Prot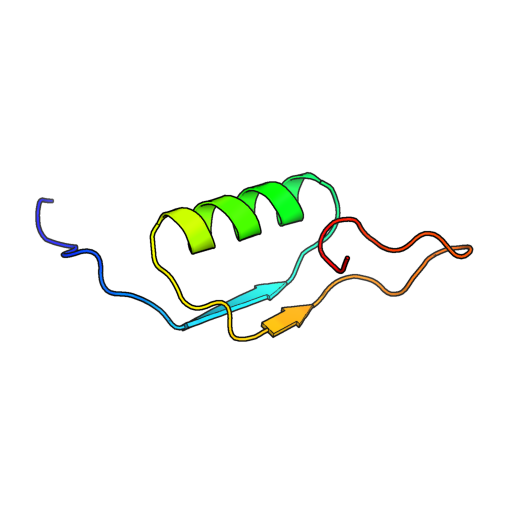ein AF-A0A5E4D9E8-F1 (afdb_monomer_lite)

Secondary structure (DSSP, 8-state):
---------EEEEE--HHHHHHHHHHHHHTT-EEEEEE-PPPBTTB--TTT-

pLDDT: mean 83.1, std 13.56, range [47.28, 96.06]

Structure (mmCIF, N/CA/C/O backbone):
data_AF-A0A5E4D9E8-F1
#
_entry.id   AF-A0A5E4D9E8-F1
#
loop_
_atom_site.group_PDB
_atom_site.id
_atom_site.type_symbol
_atom_site.label_atom_id
_atom_site.label_alt_id
_atom_site.label_comp_id
_atom_site.label_asym_id
_atom_site.label_entity_id
_atom_site.label_seq_id
_atom_site.pdbx_PDB_ins_code
_atom_site.Cartn_x
_atom_site.Cartn_y
_atom_site.Cartn_z
_atom_site.occupancy
_atom_site.B_iso_or_equiv
_atom_site.auth_seq_id
_atom_site.auth_comp_id
_atom_site.auth_asym_id
_atom_site.auth_atom_id
_atom_site.pdbx_PDB_model_num
ATOM 1 N N . VAL A 1 1 ? -18.270 20.103 7.996 1.00 52.00 1 VAL A N 1
ATOM 2 C CA . VAL A 1 1 ? -19.201 19.041 7.545 1.00 52.00 1 VAL A CA 1
ATOM 3 C C . VAL A 1 1 ? -18.970 17.794 8.390 1.00 52.00 1 VAL A C 1
ATOM 5 O O . VAL A 1 1 ? -17.871 17.269 8.326 1.00 52.00 1 VAL A O 1
ATOM 8 N N . PRO A 1 2 ? -19.927 17.354 9.222 1.00 47.28 2 PRO A N 1
ATOM 9 C CA . PRO A 1 2 ? -19.722 16.265 10.184 1.00 47.28 2 PRO A CA 1
ATOM 10 C C . PRO A 1 2 ? -20.062 14.861 9.635 1.00 47.28 2 PRO A C 1
ATOM 12 O O . PRO A 1 2 ? -20.277 13.946 10.418 1.00 47.28 2 PRO A O 1
ATOM 15 N N . TRP A 1 3 ? -20.180 14.680 8.312 1.00 57.84 3 TRP A N 1
ATOM 16 C CA . TRP A 1 3 ? -20.973 13.577 7.743 1.00 57.84 3 TRP A CA 1
ATOM 17 C C . TRP A 1 3 ? -20.221 12.448 7.035 1.00 57.84 3 TRP A C 1
ATOM 19 O O . TRP A 1 3 ? -20.879 11.526 6.568 1.00 57.84 3 TRP A O 1
ATOM 29 N N . ALA A 1 4 ? -18.893 12.423 6.982 1.00 54.44 4 ALA A N 1
ATOM 30 C CA . ALA A 1 4 ? -18.231 11.182 6.588 1.00 54.44 4 ALA A CA 1
ATOM 31 C C . ALA A 1 4 ? -18.041 10.324 7.845 1.00 54.44 4 ALA A C 1
ATOM 33 O O . ALA A 1 4 ? -16.981 10.341 8.466 1.00 54.44 4 ALA A O 1
ATOM 34 N N . THR A 1 5 ? -19.077 9.582 8.252 1.00 56.81 5 THR A N 1
ATOM 35 C CA . THR A 1 5 ? -18.846 8.301 8.937 1.00 56.81 5 THR A CA 1
ATOM 36 C C . THR A 1 5 ? -17.735 7.607 8.166 1.00 56.81 5 THR A C 1
ATOM 38 O O . THR A 1 5 ? -17.844 7.545 6.943 1.00 56.81 5 THR A O 1
ATOM 41 N N . SER A 1 6 ? -16.659 7.193 8.846 1.00 63.78 6 SER A N 1
ATOM 42 C CA . SER A 1 6 ? -15.502 6.537 8.226 1.00 63.78 6 SER A CA 1
ATOM 43 C C . SER A 1 6 ? -15.986 5.328 7.428 1.00 63.78 6 SER A C 1
ATOM 45 O O . SER A 1 6 ? -16.181 4.236 7.958 1.00 63.78 6 SER A O 1
ATOM 47 N N . ALA A 1 7 ? -16.327 5.564 6.168 1.00 72.50 7 ALA A N 1
ATOM 48 C CA . ALA A 1 7 ? -16.799 4.547 5.270 1.00 72.50 7 ALA A CA 1
ATOM 49 C C . ALA A 1 7 ? -15.528 3.909 4.742 1.00 72.50 7 ALA A C 1
ATOM 51 O O . ALA A 1 7 ? -14.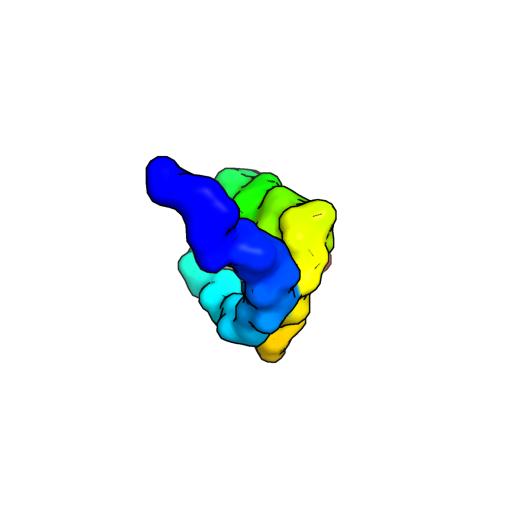768 4.528 3.996 1.00 72.50 7 ALA A O 1
ATOM 52 N N . THR A 1 8 ? -15.262 2.684 5.182 1.00 86.31 8 THR A N 1
ATOM 53 C CA . THR A 1 8 ? -14.220 1.853 4.589 1.00 86.31 8 THR A CA 1
ATOM 54 C C . THR A 1 8 ? -14.437 1.819 3.075 1.00 86.31 8 THR A C 1
ATOM 56 O O . THR A 1 8 ? -15.497 1.417 2.596 1.00 86.31 8 THR A O 1
ATOM 59 N N . MET A 1 9 ? -13.441 2.291 2.325 1.00 93.25 9 MET A N 1
ATOM 60 C CA . MET A 1 9 ? -13.459 2.345 0.866 1.00 93.25 9 MET A CA 1
ATOM 61 C C . MET A 1 9 ? -12.525 1.281 0.311 1.00 93.25 9 MET A C 1
ATOM 63 O O . MET A 1 9 ? -11.553 0.907 0.965 1.00 93.25 9 MET A O 1
ATOM 67 N N . LYS A 1 10 ? -12.807 0.840 -0.915 1.00 95.06 10 LYS A N 1
ATOM 68 C CA . LYS A 1 10 ? -11.900 0.016 -1.715 1.00 95.06 10 LYS A CA 1
ATOM 69 C C . LYS A 1 10 ? -11.049 0.930 -2.586 1.00 95.06 10 LYS A C 1
ATOM 71 O O . LYS A 1 10 ? -11.594 1.633 -3.433 1.00 95.06 10 LYS A O 1
ATOM 76 N N . ILE A 1 11 ? -9.739 0.939 -2.367 1.00 94.81 11 ILE A N 1
ATOM 77 C CA . ILE A 1 11 ? -8.814 1.898 -2.977 1.00 94.81 11 ILE A CA 1
ATOM 78 C C . ILE A 1 11 ? -7.749 1.155 -3.782 1.00 94.81 11 ILE A C 1
ATOM 80 O O . ILE A 1 11 ? -7.122 0.224 -3.283 1.00 94.81 11 ILE A O 1
ATOM 84 N N . ALA A 1 12 ? -7.528 1.580 -5.025 1.00 95.69 12 ALA A N 1
ATOM 85 C CA . ALA A 1 12 ? -6.346 1.207 -5.793 1.00 95.69 12 ALA A CA 1
ATOM 86 C C . ALA A 1 12 ? -5.322 2.346 -5.706 1.00 95.69 12 ALA A C 1
ATOM 88 O O . ALA A 1 12 ? -5.648 3.492 -6.016 1.00 95.69 12 ALA A O 1
ATOM 89 N N . VAL A 1 13 ? -4.098 2.041 -5.277 1.00 93.50 13 VAL A N 1
ATOM 90 C CA . VAL A 1 13 ? -3.008 3.019 -5.159 1.00 93.50 13 VAL A CA 1
ATOM 91 C C . VAL A 1 13 ? -2.114 2.895 -6.386 1.00 93.50 13 VAL A C 1
ATOM 93 O O . VAL A 1 13 ? -1.547 1.837 -6.634 1.00 93.50 13 VAL A O 1
ATOM 96 N N . ILE A 1 14 ? -1.990 3.968 -7.165 1.00 93.94 14 ILE A N 1
ATOM 97 C CA . ILE A 1 14 ? -1.099 4.032 -8.329 1.00 93.94 14 ILE A CA 1
ATOM 98 C C . ILE A 1 14 ? -0.096 5.146 -8.056 1.00 93.94 14 ILE A C 1
ATOM 100 O O . ILE A 1 14 ? -0.472 6.316 -7.994 1.00 93.94 14 ILE A O 1
ATOM 104 N N . GLY A 1 15 ? 1.163 4.792 -7.839 1.00 90.12 15 GLY A N 1
ATOM 105 C CA . GLY A 1 15 ? 2.171 5.741 -7.384 1.00 90.12 15 GLY A CA 1
ATOM 106 C C . GLY A 1 15 ? 3.576 5.166 -7.442 1.00 90.12 15 GLY A C 1
ATOM 107 O O . GLY A 1 15 ? 3.799 4.122 -8.037 1.00 90.12 15 GLY A O 1
ATOM 108 N N . GLN A 1 16 ? 4.521 5.872 -6.836 1.00 89.38 16 GLN A N 1
ATOM 109 C CA . GLN A 1 16 ? 5.912 5.444 -6.695 1.00 89.38 16 GLN A CA 1
ATOM 110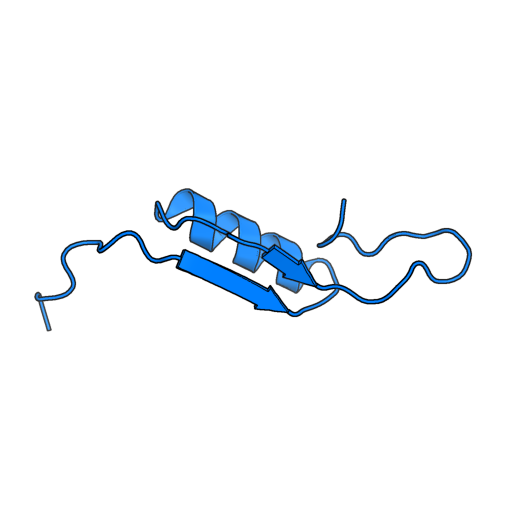 C C . GLN A 1 16 ? 6.528 6.136 -5.471 1.00 89.38 16 GLN A C 1
ATOM 112 O O . GLN A 1 16 ? 5.934 7.083 -4.935 1.00 89.38 16 GLN A O 1
ATOM 117 N N . SER A 1 17 ? 7.748 5.754 -5.102 1.00 88.81 17 SER A N 1
ATOM 118 C CA . SER A 1 17 ? 8.597 6.341 -4.061 1.00 88.81 17 SER A CA 1
ATOM 119 C C . SER A 1 17 ? 8.091 6.184 -2.619 1.00 88.81 17 SER A C 1
ATOM 121 O O . SER A 1 17 ? 7.002 5.674 -2.352 1.00 88.81 17 SER A O 1
ATOM 123 N N . LEU A 1 18 ? 8.883 6.700 -1.670 1.00 89.12 18 LEU A N 1
ATOM 124 C CA . LEU A 1 18 ? 8.557 6.738 -0.240 1.00 89.12 18 LEU A CA 1
ATOM 125 C C . LEU A 1 18 ? 7.237 7.472 0.050 1.00 89.12 18 LEU A C 1
ATOM 127 O O . LEU A 1 18 ? 6.468 7.053 0.909 1.00 89.12 18 LEU A O 1
ATOM 131 N N . PHE A 1 19 ? 6.932 8.527 -0.711 1.00 91.00 19 PHE A N 1
ATOM 132 C CA . PHE A 1 19 ? 5.683 9.270 -0.546 1.00 91.00 19 PHE A CA 1
ATOM 133 C C . PHE A 1 19 ? 4.454 8.383 -0.792 1.00 91.00 19 PHE A C 1
ATOM 135 O O . PHE A 1 19 ? 3.492 8.417 -0.027 1.00 91.00 19 PHE A O 1
ATOM 142 N N . GLY A 1 20 ? 4.493 7.540 -1.830 1.00 91.62 20 GLY A N 1
ATOM 143 C CA . GLY A 1 20 ? 3.419 6.587 -2.105 1.00 91.62 20 GLY A CA 1
ATOM 144 C C . GLY A 1 20 ? 3.233 5.584 -0.964 1.00 91.62 20 GLY A C 1
ATOM 145 O O . GLY A 1 20 ? 2.100 5.291 -0.581 1.00 91.62 20 GLY A O 1
ATOM 146 N N . GLN A 1 21 ? 4.338 5.114 -0.380 1.00 91.12 21 GLN A N 1
ATOM 147 C CA . GLN A 1 21 ? 4.334 4.185 0.753 1.00 91.12 21 GLN A CA 1
ATOM 148 C C . GLN A 1 21 ? 3.697 4.801 2.009 1.00 91.12 21 GLN A C 1
ATOM 150 O O . GLN A 1 21 ? 2.912 4.142 2.700 1.00 91.12 21 GLN A O 1
ATOM 155 N N . GLU A 1 22 ? 3.982 6.073 2.292 1.00 94.25 22 GLU A N 1
ATOM 156 C CA . GLU A 1 22 ? 3.363 6.806 3.400 1.00 94.25 22 GLU A CA 1
ATOM 157 C C . GLU A 1 22 ? 1.853 6.958 3.194 1.00 94.25 22 GLU A C 1
ATOM 159 O O . GLU A 1 22 ? 1.076 6.642 4.098 1.00 94.25 22 GLU A O 1
ATOM 164 N N . VAL A 1 23 ? 1.423 7.352 1.990 1.00 93.38 23 VAL A N 1
ATOM 165 C CA . VAL A 1 23 ? -0.002 7.469 1.640 1.00 93.38 23 VAL A CA 1
ATOM 166 C C . VAL A 1 23 ? -0.714 6.122 1.787 1.00 93.38 23 VAL A C 1
ATOM 168 O O . VAL A 1 23 ? -1.743 6.044 2.455 1.00 93.38 23 VAL A O 1
ATOM 171 N N . TYR A 1 24 ? -0.148 5.044 1.238 1.00 93.81 24 TYR A N 1
ATOM 172 C CA . TYR A 1 24 ? -0.673 3.685 1.399 1.00 93.81 24 TYR A CA 1
ATOM 173 C C . TYR A 1 24 ? -0.826 3.296 2.879 1.00 93.81 24 TYR A C 1
ATOM 175 O O . TYR A 1 24 ? -1.869 2.784 3.298 1.00 93.81 24 TYR A O 1
ATOM 183 N N . SER A 1 25 ? 0.194 3.591 3.688 1.00 93.25 25 SER A N 1
ATOM 184 C CA . SER A 1 25 ? 0.200 3.300 5.122 1.00 93.25 25 SER A CA 1
ATOM 185 C C . SER A 1 25 ? -0.874 4.085 5.875 1.00 93.25 25 SER A C 1
ATOM 187 O O . SER A 1 25 ? -1.525 3.534 6.763 1.00 93.25 25 SER A O 1
ATOM 189 N N . HIS A 1 26 ? -1.080 5.357 5.529 1.00 95.06 26 HIS A N 1
ATOM 190 C CA . HIS A 1 26 ? -2.119 6.195 6.124 1.00 95.06 26 HIS A CA 1
ATOM 191 C C . HIS A 1 26 ? -3.525 5.714 5.763 1.00 95.06 26 HIS A C 1
ATOM 193 O O . HIS A 1 26 ? -4.332 5.507 6.665 1.00 95.06 26 HIS A O 1
ATOM 199 N N . LEU A 1 27 ? -3.783 5.411 4.489 1.00 93.06 27 LEU A N 1
ATOM 200 C CA . LEU A 1 27 ? -5.082 4.904 4.037 1.00 93.06 27 LEU A CA 1
ATOM 201 C C . LEU A 1 27 ? -5.466 3.586 4.730 1.00 93.06 27 LEU A C 1
ATOM 203 O O . LEU A 1 27 ? -6.619 3.396 5.118 1.00 93.06 27 LEU A O 1
ATOM 207 N N . ARG A 1 28 ? -4.496 2.687 4.955 1.00 91.69 28 ARG A N 1
ATOM 208 C CA . ARG A 1 28 ? -4.718 1.473 5.760 1.00 91.69 28 ARG A CA 1
ATOM 209 C C . ARG A 1 28 ? -4.999 1.782 7.229 1.00 91.69 28 ARG A C 1
ATOM 211 O O . ARG A 1 28 ? -5.900 1.177 7.803 1.00 91.69 28 ARG A O 1
ATOM 218 N N . LYS A 1 29 ? -4.249 2.705 7.844 1.00 93.44 29 LYS A N 1
ATOM 219 C CA . LYS A 1 29 ? -4.464 3.125 9.245 1.00 93.44 29 LYS A CA 1
ATOM 220 C C . LYS A 1 29 ? -5.838 3.765 9.455 1.00 93.44 29 LYS A C 1
ATOM 222 O O . LYS A 1 29 ? -6.419 3.600 10.521 1.00 93.44 29 LYS A O 1
ATOM 227 N N . GLU A 1 30 ? -6.364 4.450 8.445 1.00 92.81 30 GLU A N 1
ATOM 228 C CA . GLU A 1 30 ? -7.707 5.046 8.443 1.00 92.81 30 GLU A CA 1
ATOM 229 C C . GLU A 1 30 ? -8.834 4.010 8.269 1.00 92.81 30 GLU A C 1
ATOM 231 O O . GLU A 1 30 ? -10.009 4.334 8.444 1.00 92.81 30 GLU A O 1
ATOM 236 N N . GLY A 1 31 ? -8.488 2.743 8.006 1.00 91.44 31 GLY A N 1
ATOM 237 C CA . GLY A 1 31 ? -9.436 1.632 7.923 1.00 91.44 31 GLY A CA 1
ATOM 238 C C . GLY A 1 31 ? -9.984 1.381 6.520 1.00 91.44 31 GLY A C 1
ATOM 239 O O . GLY A 1 31 ? -11.038 0.754 6.386 1.00 91.44 31 GLY A O 1
ATOM 240 N N . HIS A 1 32 ? -9.302 1.862 5.478 1.00 93.19 32 HIS A N 1
ATOM 241 C CA . HIS A 1 32 ? -9.653 1.579 4.088 1.00 93.19 32 HIS A CA 1
ATOM 242 C C . HIS A 1 32 ? -9.012 0.272 3.584 1.00 93.19 32 HIS A C 1
ATOM 244 O O . HIS A 1 32 ? -7.922 -0.125 4.001 1.00 93.19 32 HIS A O 1
ATOM 250 N N . GLU A 1 33 ? -9.691 -0.401 2.657 1.00 94.56 33 GLU A N 1
ATOM 251 C CA . GLU A 1 33 ? -9.224 -1.624 2.008 1.00 94.56 33 GLU A CA 1
ATOM 252 C C . GLU A 1 33 ? -8.444 -1.261 0.740 1.00 94.56 33 GLU A C 1
ATOM 254 O O . GLU A 1 33 ? -9.003 -0.714 -0.211 1.00 94.56 33 GLU A O 1
ATOM 259 N N . ILE A 1 34 ? -7.149 -1.579 0.698 1.00 94.38 34 ILE A N 1
ATOM 260 C CA . ILE A 1 34 ? -6.350 -1.404 -0.519 1.00 94.38 34 ILE A CA 1
ATOM 261 C C . ILE A 1 34 ? -6.489 -2.656 -1.384 1.00 94.38 34 ILE A C 1
ATOM 263 O O . ILE A 1 34 ? -6.002 -3.720 -1.007 1.00 94.38 34 ILE A O 1
ATOM 267 N N . VAL A 1 35 ? -7.150 -2.524 -2.535 1.00 96.06 35 VAL A N 1
ATOM 268 C CA . VAL A 1 35 ? -7.461 -3.645 -3.443 1.00 96.06 35 VAL A CA 1
ATOM 269 C C . VAL A 1 35 ? -6.391 -3.880 -4.508 1.00 96.06 35 VAL A C 1
ATOM 271 O O . VAL A 1 35 ? -6.417 -4.894 -5.199 1.00 96.06 35 VAL A O 1
ATOM 274 N N . GLY A 1 36 ? -5.447 -2.952 -4.652 1.00 92.69 36 GLY A N 1
ATOM 275 C CA . GLY A 1 36 ? -4.323 -3.084 -5.568 1.00 92.69 36 GLY A CA 1
ATOM 276 C C . GLY A 1 36 ? -3.335 -1.939 -5.409 1.00 92.69 36 GLY A C 1
ATOM 277 O O . GLY A 1 36 ? -3.727 -0.812 -5.097 1.00 92.69 36 GLY A O 1
ATOM 278 N N . VAL A 1 37 ? -2.060 -2.239 -5.632 1.00 93.25 37 VAL A N 1
ATOM 279 C CA . VAL A 1 37 ? -0.977 -1.259 -5.676 1.00 93.25 37 VAL A CA 1
ATOM 280 C C . VAL A 1 37 ? -0.258 -1.427 -7.008 1.00 93.25 37 VAL A C 1
ATOM 282 O O . VAL A 1 37 ? 0.148 -2.532 -7.358 1.00 93.25 37 VAL A O 1
ATOM 285 N N . PHE A 1 38 ? -0.138 -0.344 -7.766 1.00 91.38 38 PHE A N 1
ATOM 286 C CA . PHE A 1 38 ? 0.552 -0.315 -9.049 1.00 91.38 38 PHE A CA 1
ATOM 287 C C . PHE A 1 38 ? 1.703 0.678 -8.941 1.00 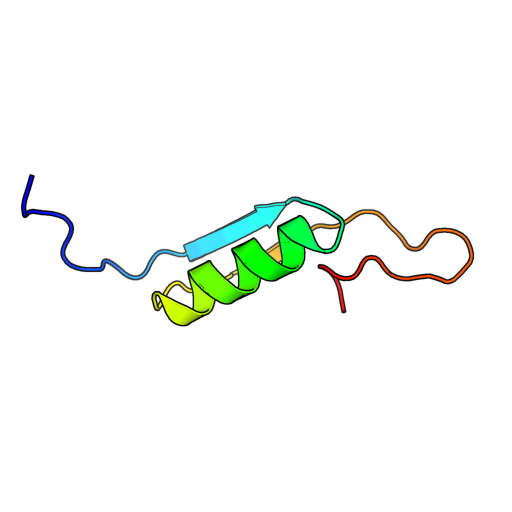91.38 38 PHE A C 1
ATOM 289 O O . PHE A 1 38 ? 1.479 1.877 -8.762 1.00 91.38 38 PHE A O 1
ATOM 296 N N . THR A 1 39 ? 2.925 0.167 -9.044 1.00 90.81 39 THR A N 1
ATOM 297 C CA . THR A 1 39 ? 4.148 0.971 -9.039 1.00 90.81 39 THR A CA 1
ATOM 298 C C . THR A 1 39 ? 4.962 0.730 -10.308 1.00 90.81 39 THR A C 1
ATOM 300 O O . THR A 1 39 ? 4.607 -0.105 -11.146 1.00 90.81 39 THR A O 1
ATOM 303 N N . ILE A 1 40 ? 6.017 1.519 -10.493 1.00 84.50 40 ILE A N 1
ATOM 304 C CA . ILE A 1 40 ? 6.953 1.348 -11.603 1.00 84.50 40 ILE A CA 1
ATOM 305 C C . ILE A 1 40 ? 7.715 0.019 -11.461 1.00 84.50 40 ILE A C 1
ATOM 307 O O . ILE A 1 40 ? 8.014 -0.392 -10.341 1.00 84.50 40 ILE A O 1
ATOM 311 N N . PRO A 1 41 ? 8.037 -0.663 -12.575 1.00 75.44 41 PRO A N 1
ATOM 312 C CA . PRO A 1 41 ? 8.846 -1.874 -12.530 1.00 75.44 41 PRO A CA 1
ATOM 313 C C . PRO A 1 41 ? 10.245 -1.568 -11.994 1.00 75.44 41 PRO A C 1
ATOM 315 O O . PRO A 1 41 ? 10.769 -0.470 -12.205 1.00 75.44 41 PRO A O 1
ATOM 318 N N . ASP A 1 42 ? 10.848 -2.566 -11.351 1.00 75.00 42 ASP A N 1
ATOM 319 C CA . ASP A 1 42 ? 12.184 -2.474 -10.772 1.00 75.00 42 ASP A CA 1
ATOM 320 C C . ASP A 1 42 ? 13.177 -1.880 -11.768 1.00 75.00 42 ASP A C 1
ATOM 322 O O . ASP A 1 42 ? 13.363 -2.377 -12.886 1.00 75.00 42 ASP A O 1
ATOM 326 N N . LYS A 1 43 ? 13.856 -0.816 -11.341 1.00 72.94 43 LYS A N 1
ATOM 327 C CA . LYS A 1 43 ? 14.955 -0.237 -12.104 1.00 72.94 43 LYS A CA 1
ATOM 328 C C . LYS A 1 43 ? 16.262 -0.711 -11.490 1.00 72.94 43 LYS A C 1
ATOM 330 O O . LYS A 1 43 ? 16.533 -0.454 -10.320 1.00 72.94 43 LYS A O 1
ATOM 335 N N . ASP A 1 44 ? 17.062 -1.423 -12.279 1.00 73.94 44 ASP A N 1
ATOM 336 C CA . ASP A 1 44 ? 18.386 -1.919 -11.878 1.00 73.94 44 ASP A CA 1
ATOM 337 C C . ASP A 1 44 ? 18.363 -2.829 -10.628 1.00 73.94 44 ASP A C 1
ATOM 339 O O . ASP A 1 44 ? 19.289 -2.819 -9.817 1.00 73.94 44 ASP A O 1
ATOM 343 N N . GLY A 1 45 ? 17.289 -3.610 -10.452 1.00 73.00 45 GLY A N 1
ATOM 344 C CA . GLY A 1 45 ? 17.117 -4.526 -9.316 1.00 73.00 45 GLY A CA 1
ATOM 345 C C . GLY A 1 45 ? 16.742 -3.846 -7.996 1.00 73.00 45 GLY A C 1
ATOM 346 O O . GLY A 1 45 ? 16.791 -4.488 -6.949 1.00 73.00 45 GLY A O 1
ATOM 347 N N . LYS A 1 46 ? 16.386 -2.555 -8.027 1.00 71.44 46 LYS A N 1
ATOM 348 C CA . LYS A 1 46 ? 15.783 -1.851 -6.893 1.00 71.44 46 LYS A CA 1
ATOM 349 C C . LYS A 1 46 ? 14.281 -1.743 -7.115 1.00 71.44 46 LYS A C 1
ATOM 351 O O . LYS A 1 46 ? 13.849 -1.043 -8.035 1.00 71.44 46 LYS A O 1
ATOM 356 N N . ALA A 1 47 ? 13.526 -2.432 -6.266 1.00 74.06 47 ALA A N 1
ATOM 357 C CA . ALA A 1 47 ? 12.085 -2.284 -6.197 1.00 74.06 47 ALA A CA 1
ATOM 358 C C . ALA A 1 47 ? 11.715 -0.885 -5.700 1.00 74.06 47 ALA A C 1
ATOM 360 O O . ALA A 1 47 ? 12.459 -0.237 -4.954 1.00 74.06 47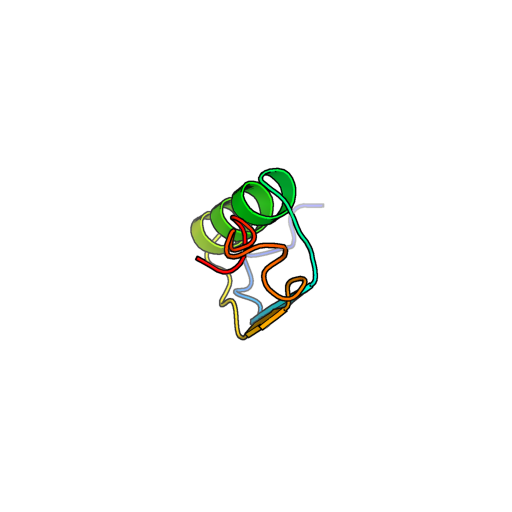 ALA A O 1
ATOM 361 N N . ASP A 1 48 ? 10.564 -0.402 -6.150 1.00 77.00 48 ASP A N 1
ATOM 362 C CA . ASP A 1 48 ? 10.006 0.830 -5.625 1.00 77.00 48 ASP A CA 1
ATOM 363 C C . ASP A 1 48 ? 9.449 0.587 -4.206 1.00 77.00 48 ASP A C 1
ATOM 365 O O . ASP A 1 48 ? 8.712 -0.382 -4.016 1.00 77.00 48 ASP A O 1
ATOM 369 N N . PRO A 1 49 ? 9.726 1.460 -3.216 1.00 75.88 49 PRO A N 1
ATOM 370 C CA . PRO A 1 49 ? 9.289 1.263 -1.828 1.00 75.88 49 PRO A CA 1
ATOM 371 C C . PRO A 1 49 ? 7.773 1.112 -1.636 1.00 75.88 49 PRO A C 1
ATOM 373 O O . PRO A 1 49 ? 7.326 0.640 -0.595 1.00 75.88 49 PRO A O 1
ATOM 376 N N . LEU A 1 50 ? 6.962 1.550 -2.604 1.00 77.19 50 LEU A N 1
ATOM 377 C CA . LEU A 1 50 ? 5.513 1.371 -2.574 1.00 77.19 50 LEU A CA 1
ATOM 378 C C . LEU A 1 50 ? 5.079 -0.061 -2.935 1.00 77.19 50 LEU A C 1
ATOM 380 O O . LEU A 1 50 ? 3.978 -0.462 -2.563 1.00 77.19 50 LEU A O 1
ATOM 384 N N . GLY A 1 51 ? 5.896 -0.795 -3.693 1.00 64.19 51 GLY A N 1
ATOM 385 C CA . GLY A 1 51 ? 5.602 -2.146 -4.176 1.00 64.19 51 GLY A CA 1
ATOM 386 C C . GLY A 1 51 ? 6.223 -3.287 -3.366 1.00 64.19 51 GLY A C 1
ATOM 387 O O . GLY A 1 51 ? 5.945 -4.438 -3.701 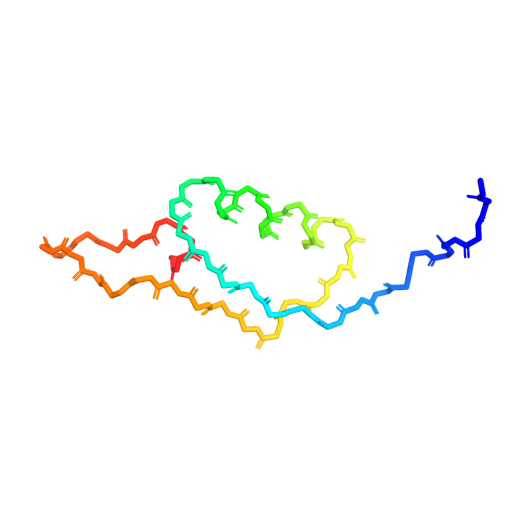1.00 64.19 51 GLY A O 1
ATOM 388 N N . GLU A 1 52 ? 7.046 -2.986 -2.353 1.00 59.78 52 GLU A N 1
ATOM 389 C CA . GLU A 1 52 ? 7.569 -3.966 -1.377 1.00 59.78 52 GLU A CA 1
ATOM 390 C C . GLU A 1 52 ? 6.545 -4.367 -0.301 1.00 59.78 52 GLU A C 1
ATOM 392 O O . GLU A 1 52 ? 5.713 -3.522 0.114 1.00 59.78 52 GLU A O 1
#

Foldseek 3Di:
DPPPPLDAEEDEQEDFAPVSLVVVVVSVVSPHHDPYYHYDPDDPNDDTPNVD

Organism: Marmota monax (NCBI:txid9995)

Radius of gyration: 13.2 Å; chains: 1; bounding box: 39×24×23 Å

Sequence (52 aa):
VPWATSATMKIAVIGQSLFGQEVYSHLRKEGHEIVGVFTIPDKDGKADPLGE